Protein AF-A0A963LW84-F1 (afdb_monomer_lite)

Structure (mmCIF, N/CA/C/O backbone):
data_AF-A0A963LW84-F1
#
_entry.id   AF-A0A963LW84-F1
#
loop_
_atom_site.group_PDB
_atom_site.id
_atom_site.type_symbol
_atom_site.label_atom_id
_atom_site.label_alt_id
_atom_site.label_comp_id
_atom_site.label_asym_id
_atom_site.label_entity_id
_atom_site.label_seq_id
_atom_site.pdbx_PDB_ins_code
_atom_site.Cartn_x
_atom_site.Cartn_y
_atom_site.Cartn_z
_atom_site.occupancy
_atom_site.B_iso_or_equiv
_atom_site.auth_seq_id
_atom_site.auth_comp_id
_atom_site.auth_asym_id
_atom_site.auth_atom_id
_atom_site.pdbx_PDB_model_num
ATOM 1 N N . SER A 1 1 ? 5.479 -9.679 -12.996 1.00 32.81 1 SER A N 1
ATOM 2 C CA . SER A 1 1 ? 4.995 -8.710 -11.983 1.00 32.81 1 SER A CA 1
ATOM 3 C C . SER A 1 1 ? 4.088 -9.295 -10.887 1.00 32.81 1 SER A C 1
ATOM 5 O O . SER A 1 1 ? 3.567 -8.531 -10.083 1.00 32.81 1 SER A O 1
ATOM 7 N N . PHE A 1 2 ? 3.937 -10.624 -10.776 1.00 31.28 2 PHE A N 1
ATOM 8 C CA . PHE A 1 2 ? 2.946 -11.272 -9.896 1.00 31.28 2 PHE A CA 1
ATOM 9 C C . PHE A 1 2 ? 3.294 -11.275 -8.393 1.00 31.28 2 PHE A C 1
ATOM 11 O O . PHE A 1 2 ? 2.405 -11.148 -7.559 1.00 31.28 2 PHE A O 1
ATOM 18 N N . VAL A 1 3 ? 4.578 -11.292 -8.026 1.00 31.50 3 VAL A N 1
ATOM 19 C CA . VAL A 1 3 ? 5.021 -11.317 -6.610 1.00 31.50 3 VAL A CA 1
ATOM 20 C C . VAL A 1 3 ? 4.842 -9.955 -5.907 1.00 31.50 3 VAL A C 1
ATOM 22 O O . VAL A 1 3 ? 4.794 -9.859 -4.686 1.00 31.50 3 VAL A O 1
ATOM 25 N N . ALA A 1 4 ? 4.694 -8.874 -6.676 1.00 39.34 4 ALA A N 1
ATOM 26 C CA . ALA A 1 4 ? 4.747 -7.497 -6.190 1.00 39.34 4 ALA A CA 1
ATOM 27 C C . ALA A 1 4 ? 3.394 -6.894 -5.771 1.00 39.34 4 ALA A C 1
ATOM 29 O O . ALA A 1 4 ? 3.377 -5.996 -4.932 1.00 39.34 4 ALA A O 1
ATOM 30 N N . HIS A 1 5 ? 2.286 -7.347 -6.362 1.00 52.03 5 HIS A N 1
ATOM 31 C CA . HIS A 1 5 ? 0.933 -6.867 -6.037 1.00 52.03 5 HIS A CA 1
ATOM 32 C C . HIS A 1 5 ? 0.181 -7.825 -5.096 1.00 52.03 5 HIS A C 1
ATOM 34 O O . HIS A 1 5 ? -0.790 -7.432 -4.458 1.00 52.03 5 HIS A O 1
ATOM 40 N N . ALA A 1 6 ? 0.682 -9.055 -4.941 1.00 49.97 6 ALA A N 1
ATOM 41 C CA . ALA A 1 6 ? 0.125 -10.081 -4.060 1.00 49.97 6 ALA A CA 1
ATOM 42 C C . ALA A 1 6 ? 0.544 -9.941 -2.580 1.00 49.97 6 ALA A C 1
ATOM 44 O O . ALA A 1 6 ? 0.004 -10.634 -1.726 1.00 49.97 6 ALA A O 1
ATOM 45 N N . GLY A 1 7 ? 1.480 -9.040 -2.250 1.00 60.75 7 GLY A N 1
ATOM 46 C CA . GLY A 1 7 ? 1.903 -8.788 -0.863 1.00 60.75 7 GLY A CA 1
ATOM 47 C C . GLY A 1 7 ? 0.914 -7.955 -0.036 1.00 60.75 7 GLY A C 1
ATOM 48 O O . GLY A 1 7 ? 1.018 -7.933 1.188 1.00 60.75 7 GLY A O 1
ATOM 49 N N . GLY A 1 8 ? -0.052 -7.293 -0.685 1.00 74.88 8 GLY A N 1
ATOM 50 C CA . GLY A 1 8 ? -1.072 -6.448 -0.045 1.00 74.88 8 GLY A CA 1
ATOM 51 C C . GLY A 1 8 ? -1.942 -7.186 0.979 1.00 74.88 8 GLY A C 1
ATOM 52 O O . GLY A 1 8 ? -2.035 -6.733 2.122 1.00 74.88 8 GLY A O 1
ATOM 53 N N . PRO A 1 9 ? -2.555 -8.324 0.619 1.00 81.25 9 PRO A N 1
ATOM 54 C CA . PRO A 1 9 ? -3.394 -9.087 1.539 1.00 81.25 9 PRO A CA 1
ATOM 55 C C . PRO A 1 9 ? -2.631 -9.667 2.743 1.00 81.25 9 PRO A C 1
ATOM 57 O O . PRO A 1 9 ? -3.107 -9.455 3.858 1.00 81.25 9 PRO A O 1
ATOM 60 N N . PRO A 1 10 ? -1.446 -10.302 2.593 1.00 84.50 10 PRO A N 1
ATOM 61 C CA . PRO A 1 10 ? -0.676 -10.784 3.743 1.00 84.50 10 PRO A CA 1
ATOM 62 C C . PRO A 1 10 ? -0.296 -9.680 4.736 1.00 84.50 10 PRO A C 1
ATOM 64 O O . PRO A 1 10 ? -0.510 -9.835 5.938 1.00 84.50 10 PRO A O 1
ATOM 67 N N . ILE A 1 11 ? 0.209 -8.533 4.261 1.00 86.75 11 ILE A N 1
ATOM 68 C CA . ILE A 1 11 ? 0.565 -7.437 5.173 1.00 86.75 11 ILE A CA 1
ATOM 69 C C . ILE A 1 11 ? -0.681 -6.807 5.807 1.00 86.75 11 ILE A C 1
ATOM 71 O O . ILE A 1 11 ? -0.668 -6.461 6.986 1.00 86.75 11 ILE A O 1
ATOM 75 N N . SER A 1 12 ? -1.791 -6.707 5.070 1.00 84.50 12 SER A N 1
ATOM 76 C CA . SER A 1 12 ? -3.057 -6.205 5.618 1.00 84.50 12 SER A CA 1
ATOM 77 C C . SER A 1 12 ? -3.603 -7.130 6.703 1.00 84.50 12 SER A C 1
ATOM 79 O O . SER A 1 12 ? -4.042 -6.634 7.738 1.00 84.50 12 SER A O 1
ATOM 81 N N . ALA A 1 13 ? -3.485 -8.452 6.535 1.00 86.31 13 ALA A N 1
ATOM 82 C CA . ALA A 1 13 ? -3.846 -9.431 7.562 1.00 86.31 13 ALA A CA 1
ATOM 83 C C . ALA A 1 13 ? -3.076 -9.210 8.871 1.00 86.31 13 ALA A C 1
ATOM 85 O O . ALA A 1 13 ? -3.647 -9.342 9.950 1.00 86.31 13 ALA A O 1
ATOM 86 N N . TYR A 1 14 ? -1.800 -8.829 8.771 1.00 88.50 14 TYR A N 1
ATOM 87 C CA . TYR A 1 14 ? -0.950 -8.538 9.923 1.00 88.50 14 TYR A CA 1
ATOM 88 C C . TYR A 1 14 ? -1.252 -7.178 10.573 1.00 88.50 14 TYR A C 1
ATOM 90 O O . TYR A 1 14 ? -1.323 -7.069 11.796 1.00 88.50 14 TYR A O 1
ATOM 98 N N . VAL A 1 15 ? -1.441 -6.123 9.774 1.00 88.94 15 VAL A N 1
ATOM 99 C CA . VAL A 1 15 ? -1.566 -4.747 10.289 1.00 88.94 15 VAL A CA 1
ATOM 100 C C . VAL A 1 15 ? -2.984 -4.427 10.772 1.00 88.94 15 VAL A C 1
ATOM 102 O O . VAL A 1 15 ? -3.156 -3.603 11.669 1.00 88.94 15 VAL A O 1
ATOM 105 N N . ILE A 1 16 ? -4.021 -5.063 10.220 1.00 87.19 16 ILE A N 1
ATOM 106 C CA . ILE A 1 16 ? -5.412 -4.802 10.618 1.00 87.19 16 ILE A CA 1
ATOM 107 C C . ILE A 1 16 ? -5.665 -5.052 12.120 1.00 87.19 16 ILE A C 1
ATOM 109 O O . ILE A 1 16 ? -6.236 -4.162 12.762 1.00 87.19 16 ILE A O 1
ATOM 113 N N . PRO A 1 17 ? -5.218 -6.175 12.722 1.00 88.38 17 PRO A N 1
ATOM 114 C CA . PRO A 1 17 ? -5.333 -6.418 14.162 1.00 88.38 17 PRO A CA 1
ATOM 115 C C . PRO A 1 17 ? -4.690 -5.343 15.047 1.00 88.38 17 PRO A C 1
ATOM 117 O O . PRO A 1 17 ? -5.130 -5.163 16.180 1.00 88.38 17 PRO A O 1
ATOM 120 N N . LEU A 1 18 ? -3.708 -4.584 14.539 1.00 90.75 18 LEU A N 1
ATOM 121 C CA . LEU A 1 18 ? -3.039 -3.506 15.283 1.00 90.75 18 LEU A CA 1
ATOM 122 C C . LEU A 1 18 ? -3.930 -2.270 15.502 1.00 90.75 18 LEU A C 1
ATOM 124 O O . LEU A 1 18 ? -3.530 -1.359 16.224 1.00 90.75 18 LEU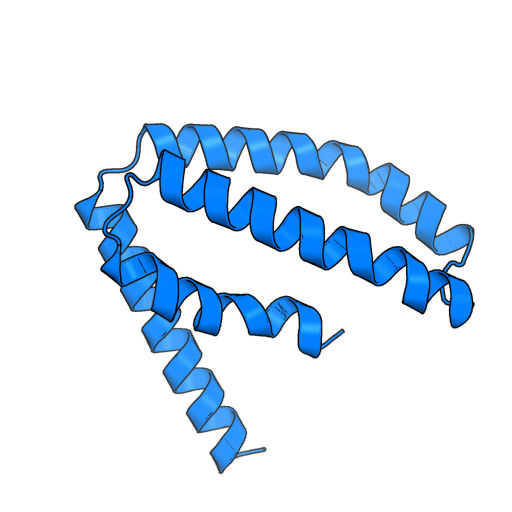 A O 1
ATOM 128 N N . ARG A 1 19 ? -5.123 -2.215 14.885 1.00 87.62 19 ARG A N 1
ATOM 129 C CA . ARG A 1 19 ? -6.140 -1.157 15.081 1.00 87.62 19 ARG A CA 1
ATOM 130 C C . ARG A 1 19 ? -5.590 0.278 14.973 1.00 87.62 19 ARG A C 1
ATOM 132 O O . ARG A 1 19 ? -6.016 1.184 15.690 1.00 87.62 19 ARG A O 1
ATOM 139 N N . LEU A 1 20 ? -4.632 0.487 14.069 1.00 90.81 20 LEU A N 1
ATOM 140 C CA . LEU A 1 20 ? -4.058 1.797 13.773 1.00 90.81 20 LEU A CA 1
ATOM 141 C C . LEU A 1 20 ? -5.129 2.781 13.275 1.00 90.81 20 LEU A C 1
ATOM 143 O O . LEU A 1 20 ? -6.085 2.414 12.597 1.00 90.81 20 LEU A O 1
ATOM 147 N N . SER A 1 21 ? -4.945 4.076 13.547 1.00 92.31 21 SER A N 1
ATOM 148 C CA . SER A 1 21 ? -5.807 5.087 12.922 1.00 92.31 21 SER A CA 1
ATOM 149 C C . SER A 1 21 ? -5.672 5.028 11.390 1.00 92.31 21 SER A C 1
ATOM 151 O O . SER A 1 21 ? -4.571 4.747 10.909 1.00 92.31 21 SER A O 1
ATOM 153 N N . PRO A 1 22 ? -6.723 5.342 10.604 1.00 89.25 22 PRO A N 1
ATOM 154 C CA . PRO A 1 22 ? -6.683 5.226 9.139 1.00 89.25 22 PRO A CA 1
ATOM 155 C C . PRO A 1 22 ? -5.480 5.926 8.493 1.00 89.25 22 PRO A C 1
ATOM 157 O O . PRO A 1 22 ? -4.853 5.396 7.576 1.00 89.25 22 PRO A O 1
ATOM 160 N N . VAL A 1 23 ? -5.088 7.087 9.028 1.00 90.94 23 VAL A N 1
ATOM 161 C CA . VAL A 1 23 ? -3.894 7.826 8.590 1.00 90.94 23 VAL A CA 1
ATOM 162 C C . VAL A 1 23 ? -2.602 7.057 8.880 1.00 90.94 23 VAL A C 1
ATOM 164 O O . VAL A 1 23 ? -1.758 6.952 7.995 1.00 90.94 23 VAL A O 1
ATOM 167 N N . ARG A 1 24 ? -2.445 6.497 10.090 1.00 91.06 24 ARG A N 1
ATOM 168 C CA . ARG A 1 24 ? -1.263 5.698 10.460 1.00 91.06 24 ARG A CA 1
ATOM 169 C C . ARG A 1 24 ? -1.190 4.419 9.636 1.00 91.06 24 ARG A C 1
ATOM 171 O O . ARG A 1 24 ? -0.140 4.141 9.079 1.00 91.06 24 ARG A O 1
ATOM 178 N N . PHE A 1 25 ? -2.308 3.710 9.480 1.00 90.25 25 PHE A N 1
ATOM 179 C CA . PHE A 1 25 ? -2.396 2.530 8.621 1.00 90.25 25 PHE A CA 1
ATOM 180 C C . PHE A 1 25 ? -1.942 2.847 7.191 1.00 90.25 25 PHE A C 1
ATOM 182 O O . PHE A 1 25 ? -1.065 2.177 6.649 1.00 90.25 25 PHE A O 1
ATOM 189 N N . THR A 1 26 ? -2.506 3.904 6.598 1.00 88.38 26 THR A N 1
ATOM 190 C CA . THR A 1 26 ? -2.199 4.312 5.220 1.00 88.38 26 THR A CA 1
ATOM 191 C C . THR A 1 26 ? -0.730 4.710 5.072 1.00 88.38 26 THR A C 1
ATOM 193 O O . THR A 1 26 ? -0.084 4.299 4.113 1.00 88.38 26 THR A O 1
ATOM 196 N N . ALA A 1 27 ? -0.175 5.454 6.034 1.00 89.38 27 ALA A N 1
ATOM 197 C CA . ALA A 1 27 ? 1.230 5.856 6.025 1.00 89.38 27 ALA A CA 1
ATOM 198 C C . ALA A 1 27 ? 2.183 4.657 6.163 1.00 89.38 27 ALA A C 1
ATOM 200 O O . ALA A 1 27 ? 3.143 4.550 5.402 1.00 89.38 27 ALA A O 1
ATOM 201 N N . THR A 1 28 ? 1.900 3.732 7.087 1.00 90.94 28 THR A N 1
ATOM 202 C CA . THR A 1 28 ? 2.691 2.508 7.276 1.00 90.94 28 THR A CA 1
ATOM 203 C C . THR A 1 28 ? 2.696 1.658 6.011 1.00 90.94 28 THR A C 1
ATOM 205 O O . THR A 1 28 ? 3.765 1.261 5.555 1.00 90.94 28 THR A O 1
ATOM 208 N N . MET A 1 29 ? 1.526 1.429 5.407 1.00 88.38 29 MET A N 1
ATOM 209 C CA . MET A 1 29 ? 1.421 0.679 4.154 1.00 88.38 29 MET A CA 1
ATOM 210 C C . MET A 1 29 ? 2.167 1.370 3.011 1.00 88.38 29 MET A C 1
ATOM 212 O O . MET A 1 29 ? 2.924 0.718 2.294 1.00 88.38 29 MET A O 1
ATOM 216 N N . ALA A 1 30 ? 1.997 2.687 2.857 1.00 87.44 30 ALA A N 1
ATOM 217 C CA . ALA A 1 30 ? 2.669 3.454 1.812 1.00 87.44 30 ALA A CA 1
ATOM 218 C C . ALA A 1 30 ? 4.195 3.357 1.931 1.00 87.44 30 ALA A C 1
ATOM 220 O O . ALA A 1 30 ? 4.870 3.079 0.942 1.00 87.44 30 ALA A O 1
ATOM 221 N N . PHE A 1 31 ? 4.738 3.524 3.140 1.00 88.88 31 PHE A N 1
ATOM 222 C CA . PHE A 1 31 ? 6.177 3.437 3.371 1.00 88.88 31 PHE A CA 1
ATOM 223 C C . PHE A 1 31 ? 6.714 2.011 3.186 1.00 88.88 31 PHE A C 1
ATOM 225 O O . PHE A 1 31 ? 7.734 1.813 2.530 1.00 88.88 31 PHE A O 1
ATOM 232 N N . PHE A 1 32 ? 5.998 1.003 3.691 1.00 89.44 32 PHE A N 1
ATOM 233 C CA . PHE A 1 32 ? 6.363 -0.404 3.516 1.00 89.44 32 PHE A CA 1
ATOM 234 C C . PHE A 1 32 ? 6.470 -0.779 2.034 1.00 89.44 32 PHE A C 1
ATOM 236 O O . PHE A 1 32 ? 7.494 -1.297 1.582 1.00 89.44 32 PHE A O 1
ATOM 243 N N . PHE A 1 33 ? 5.444 -0.450 1.246 1.00 85.56 33 PHE A N 1
ATOM 244 C CA . PHE A 1 33 ? 5.468 -0.719 -0.186 1.00 85.56 33 PHE A CA 1
ATOM 245 C C . PHE A 1 33 ? 6.450 0.171 -0.938 1.00 85.56 33 PHE A C 1
ATOM 247 O O . PHE A 1 33 ? 6.996 -0.283 -1.939 1.00 85.56 33 PHE A O 1
ATOM 254 N N . PHE A 1 34 ? 6.724 1.393 -0.483 1.00 86.00 34 PHE A N 1
ATOM 255 C CA . PHE A 1 34 ? 7.785 2.216 -1.059 1.00 86.00 34 PHE A CA 1
ATOM 256 C C . PHE A 1 34 ? 9.140 1.504 -0.971 1.00 86.00 34 PHE A C 1
ATOM 258 O O . PHE A 1 34 ? 9.786 1.316 -1.998 1.00 86.00 34 PHE A O 1
ATOM 265 N N . VAL A 1 35 ? 9.521 1.012 0.213 1.00 89.50 35 VAL A N 1
ATOM 266 C CA . VAL A 1 35 ? 10.789 0.288 0.410 1.00 89.50 35 VAL A CA 1
ATOM 267 C C . VAL A 1 35 ? 10.839 -0.990 -0.434 1.00 89.50 35 VAL A C 1
ATOM 269 O O . VAL A 1 35 ? 11.835 -1.242 -1.110 1.00 89.50 35 VAL A O 1
ATOM 272 N N . ILE A 1 36 ? 9.750 -1.766 -0.469 1.00 86.06 36 ILE A N 1
ATOM 273 C CA .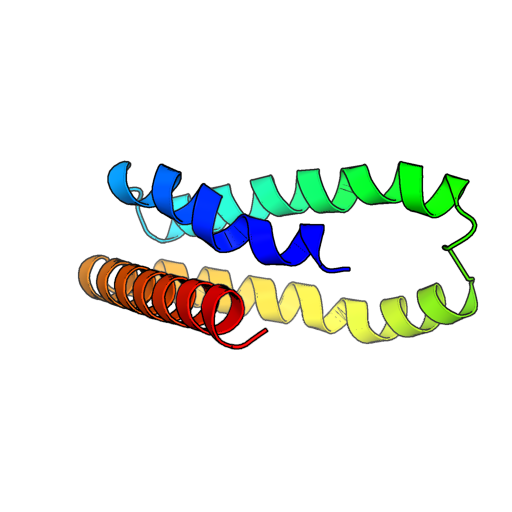 ILE A 1 36 ? 9.661 -2.983 -1.296 1.00 86.06 36 ILE A CA 1
ATOM 274 C C . ILE A 1 36 ? 9.759 -2.675 -2.789 1.00 86.06 36 ILE A C 1
ATOM 276 O O . ILE A 1 36 ? 10.319 -3.457 -3.550 1.00 86.06 36 ILE A O 1
ATOM 280 N N . ASN A 1 37 ? 9.159 -1.583 -3.257 1.00 83.94 37 ASN A N 1
ATOM 281 C CA . ASN A 1 37 ? 9.248 -1.220 -4.667 1.00 83.94 37 ASN A CA 1
ATOM 282 C C . ASN A 1 37 ? 10.626 -0.661 -5.015 1.00 83.94 37 ASN A C 1
ATOM 284 O O . ASN A 1 37 ? 11.130 -0.959 -6.094 1.00 83.94 37 ASN A O 1
ATOM 288 N N . LEU A 1 38 ? 11.256 0.076 -4.100 1.00 84.12 38 LEU A N 1
ATOM 289 C CA . LEU A 1 38 ? 12.605 0.592 -4.289 1.00 84.12 38 LEU A CA 1
ATOM 290 C C . LEU A 1 38 ? 13.633 -0.542 -4.361 1.00 84.12 38 LEU A C 1
ATOM 292 O O . LEU A 1 38 ? 14.484 -0.535 -5.245 1.00 84.12 38 LEU A O 1
ATOM 296 N N . SER A 1 39 ? 13.517 -1.567 -3.511 1.00 86.12 39 SER A N 1
ATOM 297 C CA . SER A 1 39 ? 14.445 -2.705 -3.532 1.00 86.12 39 SER A CA 1
ATOM 298 C C . SER A 1 39 ? 14.414 -3.494 -4.847 1.00 86.12 39 SER A C 1
ATOM 300 O O . SER A 1 39 ? 15.411 -4.121 -5.198 1.00 86.12 39 SER A O 1
ATOM 302 N N . LYS A 1 40 ? 13.320 -3.422 -5.624 1.00 76.94 40 LYS A N 1
ATOM 303 C CA . LYS A 1 40 ? 13.205 -4.067 -6.947 1.00 76.94 40 LYS A CA 1
ATOM 304 C C . LYS A 1 40 ? 14.052 -3.407 -8.028 1.00 76.94 40 LYS A C 1
ATOM 306 O O . LYS A 1 40 ? 14.345 -4.061 -9.025 1.00 76.94 40 LYS A O 1
ATOM 311 N N . TRP A 1 41 ? 14.455 -2.149 -7.850 1.00 78.38 41 TRP A N 1
ATOM 312 C CA . TRP A 1 41 ? 15.259 -1.446 -8.849 1.00 78.38 41 TRP A CA 1
ATOM 313 C C . TRP A 1 41 ? 16.594 -2.146 -9.101 1.00 78.38 41 TRP A C 1
ATOM 315 O O . TRP A 1 41 ? 17.011 -2.246 -10.249 1.00 78.38 41 TRP A O 1
ATOM 325 N N . ILE A 1 42 ? 17.221 -2.688 -8.053 1.00 81.06 42 ILE A N 1
ATOM 326 C CA . ILE A 1 42 ? 18.521 -3.362 -8.158 1.00 81.06 42 ILE A CA 1
ATOM 327 C C . ILE A 1 42 ? 18.411 -4.654 -9.001 1.00 81.06 42 ILE A C 1
ATOM 329 O O . ILE A 1 42 ? 19.116 -4.756 -10.006 1.00 81.06 42 ILE A O 1
ATOM 333 N N . PRO A 1 43 ? 17.502 -5.609 -8.700 1.00 80.69 43 PRO A N 1
ATOM 334 C CA . PRO A 1 43 ? 17.263 -6.762 -9.568 1.00 80.69 43 PRO A CA 1
ATOM 335 C C . PRO A 1 43 ? 16.848 -6.395 -10.996 1.00 80.69 43 PRO A C 1
ATOM 337 O O . PRO A 1 43 ? 17.298 -7.032 -11.943 1.00 80.69 43 PRO A O 1
ATOM 340 N N . TYR A 1 44 ? 15.992 -5.383 -11.178 1.00 76.69 44 TYR A N 1
ATOM 341 C CA . TYR A 1 44 ? 15.531 -4.978 -12.512 1.00 76.69 44 TYR A CA 1
ATOM 342 C C . TYR A 1 44 ? 16.643 -4.355 -13.353 1.00 76.69 44 TYR A C 1
ATOM 344 O O . TYR A 1 44 ? 16.696 -4.608 -14.556 1.00 76.69 44 TYR A O 1
ATOM 352 N N . ALA A 1 45 ? 17.549 -3.601 -12.725 1.00 77.06 45 ALA A N 1
ATOM 353 C CA . ALA A 1 45 ? 18.752 -3.099 -13.373 1.00 77.06 45 ALA A CA 1
ATOM 354 C C . ALA A 1 45 ? 19.669 -4.248 -13.809 1.00 77.06 45 ALA A C 1
ATOM 356 O O . ALA A 1 45 ? 20.119 -4.265 -14.951 1.00 77.06 45 ALA A O 1
ATOM 357 N N . TRP A 1 46 ? 19.893 -5.242 -12.940 1.00 79.12 46 TRP A N 1
ATOM 358 C CA . TRP A 1 46 ? 20.741 -6.395 -13.261 1.00 79.12 46 TRP A CA 1
ATOM 359 C C . TRP A 1 46 ? 20.153 -7.248 -14.396 1.00 79.12 46 TRP A C 1
ATOM 361 O O . TRP A 1 46 ? 20.868 -7.669 -15.298 1.00 79.12 46 TRP A O 1
ATOM 371 N N . LEU A 1 47 ? 18.834 -7.444 -14.417 1.00 80.50 47 LEU A N 1
ATOM 372 C CA . LEU A 1 47 ? 18.152 -8.180 -15.487 1.00 80.50 47 LEU A CA 1
ATOM 373 C C . LEU A 1 47 ? 18.038 -7.394 -16.808 1.00 80.50 47 LEU A C 1
ATOM 375 O O . LEU A 1 47 ? 17.431 -7.895 -17.751 1.00 80.50 47 LEU A O 1
ATOM 379 N N . GLY A 1 48 ? 18.570 -6.168 -16.887 1.00 71.88 48 GLY A N 1
ATOM 380 C CA . GLY A 1 48 ? 18.496 -5.332 -18.089 1.00 71.88 48 GLY A CA 1
ATOM 381 C C . GLY A 1 48 ? 17.073 -4.890 -18.452 1.00 71.88 48 GLY A C 1
ATOM 382 O O . GLY A 1 48 ? 16.826 -4.473 -19.577 1.00 71.88 48 GLY A O 1
ATOM 383 N N . LEU A 1 49 ? 16.125 -4.970 -17.510 1.00 70.19 49 LEU A N 1
ATOM 384 C CA . LEU A 1 49 ? 14.708 -4.644 -17.727 1.00 70.19 49 LEU A CA 1
ATOM 385 C C . LEU A 1 49 ? 14.432 -3.128 -17.715 1.00 70.19 49 LEU A C 1
ATOM 387 O O . LEU A 1 49 ? 13.298 -2.699 -17.939 1.00 70.19 49 LEU A O 1
ATOM 391 N N . LEU A 1 50 ? 15.453 -2.314 -17.433 1.00 67.75 50 LEU A N 1
ATOM 392 C CA . LEU A 1 50 ? 15.388 -0.854 -17.452 1.00 67.75 50 LEU A CA 1
ATOM 393 C C . LEU A 1 50 ? 15.627 -0.323 -18.873 1.00 67.75 50 LEU A C 1
ATOM 395 O O . LEU A 1 50 ? 16.699 0.176 -19.199 1.00 67.75 50 LEU A O 1
ATOM 399 N N . ASP A 1 51 ? 14.604 -0.429 -19.717 1.00 69.31 51 ASP A N 1
ATOM 400 C CA . ASP A 1 51 ? 14.587 0.187 -21.046 1.00 69.31 51 ASP A CA 1
ATOM 401 C C . ASP A 1 51 ? 14.307 1.702 -20.930 1.00 69.31 51 ASP A C 1
ATOM 403 O O . ASP A 1 51 ? 13.316 2.119 -20.314 1.00 69.31 51 ASP A O 1
ATOM 407 N N . LEU A 1 52 ? 15.158 2.538 -21.541 1.00 66.19 52 LEU A N 1
ATOM 408 C CA . LEU A 1 52 ? 15.012 4.002 -21.569 1.00 66.19 52 LEU A CA 1
ATOM 409 C C . LEU A 1 52 ? 13.636 4.440 -22.098 1.00 66.19 52 LEU A C 1
ATOM 411 O O . LEU A 1 52 ? 13.098 5.457 -21.651 1.00 66.19 52 LEU A O 1
ATOM 415 N N . ARG A 1 53 ? 13.036 3.668 -23.013 1.00 65.19 53 ARG A N 1
ATOM 416 C CA . ARG A 1 53 ? 11.717 3.980 -23.580 1.00 65.19 53 ARG A CA 1
ATOM 417 C C . ARG A 1 53 ? 10.593 3.829 -22.550 1.00 65.19 53 ARG A C 1
ATOM 419 O O . ARG A 1 53 ? 9.719 4.691 -22.469 1.00 65.19 53 ARG A O 1
ATOM 426 N N . ASN A 1 54 ? 10.656 2.796 -21.709 1.00 67.56 54 ASN A N 1
ATOM 427 C CA . ASN A 1 54 ? 9.707 2.597 -20.607 1.00 67.56 54 ASN A CA 1
ATOM 428 C C . ASN A 1 54 ? 9.889 3.644 -19.501 1.00 67.56 54 ASN A C 1
ATOM 430 O O . ASN A 1 54 ? 8.911 4.059 -18.869 1.00 67.56 54 ASN A O 1
ATOM 434 N N . LEU A 1 55 ? 11.126 4.103 -19.286 1.00 71.25 55 LEU A N 1
ATOM 435 C CA . LEU A 1 55 ? 11.421 5.180 -18.343 1.00 71.25 55 LEU A CA 1
ATOM 436 C C . LEU A 1 55 ? 10.750 6.493 -18.773 1.00 71.25 55 LEU A C 1
ATOM 438 O O . LEU A 1 55 ? 10.132 7.163 -17.947 1.00 71.25 55 LEU A O 1
ATOM 442 N N . ALA A 1 56 ? 10.807 6.823 -20.067 1.00 73.00 56 ALA A N 1
ATOM 443 C CA . ALA A 1 56 ? 10.174 8.019 -20.620 1.00 73.00 56 ALA A CA 1
ATOM 444 C C . ALA A 1 56 ? 8.643 7.988 -20.471 1.00 73.00 56 ALA A C 1
ATOM 446 O O . ALA A 1 56 ? 8.047 8.965 -20.018 1.00 73.00 56 ALA A O 1
ATOM 447 N N . THR A 1 57 ? 7.996 6.855 -20.769 1.00 74.88 57 THR A N 1
ATOM 448 C CA . THR A 1 57 ? 6.547 6.697 -20.546 1.00 74.88 57 THR A CA 1
ATOM 449 C C . THR A 1 57 ? 6.184 6.806 -19.063 1.00 74.88 57 THR A C 1
ATOM 451 O O . THR A 1 57 ? 5.209 7.470 -18.710 1.00 74.88 57 THR A O 1
ATOM 454 N N . SER A 1 58 ? 6.993 6.215 -18.178 1.00 72.75 58 SER A N 1
ATOM 455 C CA . SER A 1 58 ? 6.790 6.311 -16.727 1.00 72.75 58 SER A CA 1
ATOM 456 C C . SER A 1 58 ? 6.922 7.748 -16.220 1.00 72.75 58 SER A C 1
ATOM 458 O O . SER A 1 58 ? 6.179 8.144 -15.327 1.00 72.75 58 SER A O 1
ATOM 460 N N . LEU A 1 59 ? 7.812 8.549 -16.814 1.00 77.94 59 LEU A N 1
ATOM 461 C CA . LEU A 1 59 ? 8.014 9.955 -16.463 1.00 77.94 59 LEU A CA 1
ATOM 462 C C . LEU A 1 59 ? 6.780 10.819 -16.774 1.00 77.94 59 LEU A C 1
ATOM 464 O O . LEU A 1 59 ? 6.424 11.685 -15.980 1.00 77.94 59 LEU A O 1
ATOM 468 N N . VAL A 1 60 ? 6.086 10.543 -17.883 1.00 82.25 60 VAL A N 1
ATOM 469 C CA . VAL A 1 60 ? 4.834 11.232 -18.255 1.00 82.25 60 VAL A CA 1
ATOM 470 C C . VAL A 1 60 ? 3.692 10.898 -17.291 1.00 82.25 60 VAL A C 1
ATOM 472 O O . VAL A 1 60 ? 2.856 11.750 -16.999 1.00 82.25 60 VAL A O 1
ATOM 475 N N . LEU A 1 61 ? 3.662 9.671 -16.765 1.00 80.94 61 LEU A N 1
ATOM 476 C CA . LEU A 1 61 ? 2.654 9.229 -15.794 1.00 80.94 61 LEU A CA 1
ATOM 477 C C . LEU A 1 61 ? 3.002 9.617 -14.348 1.00 80.94 61 LEU A C 1
ATOM 479 O O . LEU A 1 61 ? 2.120 9.674 -13.492 1.00 80.94 61 LEU A O 1
ATOM 483 N N . LEU A 1 62 ? 4.271 9.922 -14.077 1.00 83.44 62 LEU A N 1
ATOM 484 C CA . LEU A 1 62 ? 4.796 10.335 -12.777 1.00 83.44 62 LEU A CA 1
ATOM 485 C C . LEU A 1 62 ? 3.979 11.448 -12.092 1.00 83.44 62 LEU A C 1
ATOM 487 O O . LEU A 1 62 ? 3.684 11.277 -10.911 1.00 83.44 62 LEU A O 1
ATOM 491 N N . PRO A 1 63 ? 3.529 12.532 -12.765 1.00 82.06 63 PRO A N 1
ATOM 492 C CA . PRO A 1 63 ? 2.703 13.568 -12.132 1.00 82.06 63 PRO A CA 1
ATOM 493 C C . PRO A 1 63 ? 1.342 13.081 -11.609 1.00 82.06 63 PRO A C 1
ATOM 495 O O . PRO A 1 63 ? 0.766 13.725 -10.734 1.00 82.06 63 PRO A O 1
ATOM 498 N N . ILE A 1 64 ? 0.831 11.935 -12.065 1.00 85.38 64 ILE A N 1
ATOM 499 C CA . ILE A 1 64 ? -0.427 11.364 -11.556 1.00 85.38 64 ILE A CA 1
ATOM 500 C C . ILE A 1 64 ? -0.224 10.765 -10.154 1.00 85.38 64 ILE A C 1
ATOM 502 O O . ILE A 1 64 ? -1.129 10.803 -9.316 1.00 85.38 64 ILE A O 1
ATOM 506 N N . ALA A 1 65 ? 0.978 10.267 -9.854 1.00 82.50 65 ALA A N 1
ATOM 507 C CA . ALA A 1 65 ? 1.302 9.663 -8.565 1.00 82.50 65 ALA A CA 1
ATOM 508 C C . ALA A 1 65 ? 1.116 10.615 -7.361 1.00 82.50 65 ALA A C 1
ATOM 510 O O . ALA A 1 65 ? 0.395 10.236 -6.432 1.00 82.50 65 ALA A O 1
ATOM 511 N N . PRO A 1 66 ? 1.675 11.847 -7.331 1.00 84.75 66 PRO A N 1
ATOM 512 C CA . PRO A 1 66 ? 1.469 12.761 -6.208 1.00 84.75 66 PRO A CA 1
ATOM 513 C C . PRO A 1 66 ? 0.001 13.178 -6.045 1.00 84.75 66 PRO A C 1
ATOM 515 O O . PRO A 1 66 ? -0.455 13.336 -4.913 1.00 84.75 66 PRO A O 1
ATOM 518 N N . ILE A 1 67 ? -0.765 13.285 -7.139 1.00 89.44 67 ILE A N 1
ATOM 519 C CA . ILE A 1 67 ? -2.208 13.573 -7.086 1.00 89.44 67 ILE A CA 1
ATOM 520 C C . ILE A 1 67 ? -2.945 12.428 -6.382 1.00 89.44 67 ILE A C 1
ATOM 522 O O . ILE A 1 67 ? -3.713 12.665 -5.448 1.00 89.44 67 ILE A O 1
ATOM 526 N N . GLY A 1 68 ? -2.666 11.181 -6.772 1.00 85.62 68 GLY A N 1
ATOM 527 C CA . GLY A 1 68 ? -3.241 9.998 -6.130 1.00 85.62 68 GLY A CA 1
ATOM 528 C C . GLY A 1 68 ? -2.904 9.913 -4.638 1.00 85.62 68 GLY A C 1
ATOM 529 O O . GLY A 1 68 ? -3.791 9.677 -3.816 1.00 85.62 68 GLY A O 1
ATOM 530 N N . VAL A 1 69 ? -1.646 10.182 -4.266 1.00 85.56 69 VAL A N 1
ATOM 531 C CA . VAL A 1 69 ? -1.210 10.217 -2.858 1.00 85.56 69 VAL A CA 1
ATOM 532 C C . VAL A 1 69 ? -1.960 11.295 -2.080 1.00 85.56 69 VAL A C 1
ATOM 534 O O . VAL A 1 69 ? -2.452 11.033 -0.981 1.00 85.56 69 VAL A O 1
ATOM 537 N N . TRP A 1 70 ? -2.092 12.496 -2.643 1.00 87.69 70 TRP A N 1
ATOM 538 C CA . TRP A 1 70 ? -2.798 13.595 -1.990 1.00 87.69 70 TRP A CA 1
ATOM 539 C C . TRP A 1 70 ? -4.273 13.260 -1.735 1.00 87.69 70 TRP A C 1
ATOM 541 O O . TRP A 1 70 ? -4.755 13.441 -0.612 1.00 87.69 70 TRP A O 1
ATOM 551 N N . ILE A 1 71 ? -4.966 12.698 -2.731 1.00 90.44 71 ILE A N 1
ATOM 552 C CA . ILE A 1 71 ? -6.357 12.237 -2.599 1.00 90.44 71 ILE A CA 1
ATOM 553 C C . ILE A 1 71 ? -6.462 11.154 -1.516 1.00 90.44 71 ILE A C 1
ATOM 555 O O . ILE A 1 71 ? -7.308 11.254 -0.624 1.00 90.44 71 ILE A O 1
ATOM 559 N N . GLY A 1 72 ? -5.574 10.156 -1.541 1.00 85.81 72 GLY A N 1
ATOM 560 C CA . GLY A 1 72 ? -5.558 9.065 -0.564 1.00 85.81 72 GLY A CA 1
ATOM 561 C C . GLY A 1 72 ? -5.367 9.558 0.872 1.00 85.81 72 GLY A C 1
ATOM 562 O O . GLY A 1 72 ? -6.125 9.184 1.768 1.00 85.81 72 GLY A O 1
ATOM 563 N N . VAL A 1 73 ? -4.417 10.471 1.097 1.00 87.44 73 VAL A N 1
ATOM 564 C CA . VAL A 1 73 ? -4.176 11.079 2.417 1.00 87.44 73 VAL A CA 1
ATOM 565 C C . VAL A 1 73 ? -5.371 11.920 2.869 1.00 87.44 73 VAL A C 1
ATOM 567 O O . VAL A 1 73 ? -5.758 11.866 4.039 1.00 87.44 73 VAL A O 1
ATOM 570 N N . ARG A 1 74 ? -5.981 12.694 1.964 1.00 91.00 74 ARG A N 1
ATOM 571 C CA . ARG A 1 74 ? -7.166 13.510 2.262 1.00 91.00 74 ARG A CA 1
ATOM 572 C C . ARG A 1 74 ? -8.341 12.639 2.706 1.00 91.00 74 ARG A C 1
ATOM 574 O O . ARG A 1 74 ? -8.999 12.979 3.690 1.00 91.00 74 ARG A O 1
ATOM 581 N N . LEU A 1 75 ? -8.568 11.525 2.011 1.00 89.94 75 LEU A N 1
ATOM 582 C CA . LEU A 1 75 ? -9.618 10.562 2.324 1.00 89.94 75 LEU A CA 1
ATOM 583 C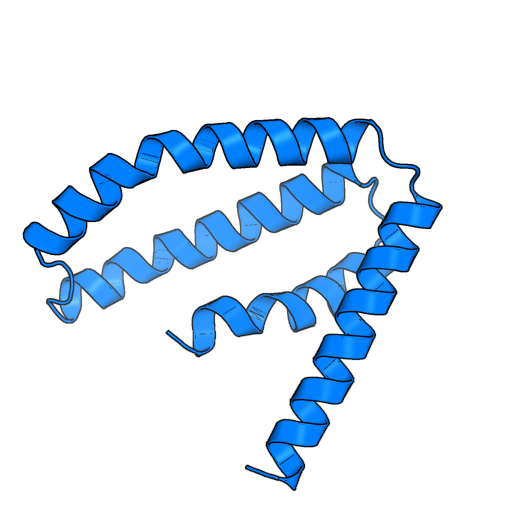 C . LEU A 1 75 ? -9.350 9.861 3.660 1.00 89.94 75 LEU A C 1
ATOM 585 O O . LEU A 1 75 ? -10.225 9.848 4.523 1.00 89.94 75 LEU A O 1
ATOM 589 N N . ALA A 1 76 ? -8.126 9.374 3.884 1.00 89.00 76 ALA A N 1
ATOM 590 C CA . ALA A 1 76 ? -7.737 8.713 5.132 1.00 89.00 76 ALA A CA 1
ATOM 591 C C . ALA A 1 76 ? -7.892 9.619 6.368 1.00 89.00 76 ALA A C 1
ATOM 593 O O . ALA A 1 76 ? -8.152 9.129 7.463 1.00 89.00 76 ALA A O 1
ATOM 594 N N . ARG A 1 77 ? -7.763 10.944 6.212 1.00 89.88 77 ARG A N 1
ATOM 595 C CA . ARG A 1 77 ? -8.007 11.915 7.294 1.00 89.88 77 ARG A CA 1
ATOM 596 C C . ARG A 1 77 ? -9.489 12.167 7.583 1.00 89.88 77 ARG A C 1
ATOM 598 O O . ARG A 1 77 ? -9.791 12.682 8.653 1.00 89.88 77 ARG A O 1
ATOM 605 N N . ARG A 1 78 ? -10.392 11.891 6.635 1.00 92.19 78 ARG A N 1
ATOM 606 C CA . ARG A 1 78 ? -11.830 12.200 6.749 1.00 92.19 78 ARG A CA 1
ATOM 607 C C . ARG A 1 78 ? -12.724 10.981 6.946 1.00 92.19 78 ARG A C 1
ATOM 609 O O . ARG A 1 78 ? -13.862 11.148 7.368 1.00 92.19 78 ARG A O 1
ATOM 616 N N . ILE A 1 79 ? -12.246 9.789 6.608 1.00 92.75 79 ILE A N 1
ATOM 617 C CA . ILE A 1 79 ? -13.034 8.565 6.713 1.00 92.75 79 ILE A CA 1
ATOM 618 C C . ILE A 1 79 ? -13.255 8.170 8.177 1.00 92.75 79 ILE A C 1
ATOM 620 O O . ILE A 1 79 ? -12.342 8.241 9.001 1.00 92.75 79 ILE A O 1
ATOM 624 N N . ASP A 1 80 ? -14.469 7.717 8.488 1.00 93.75 80 ASP A N 1
ATOM 625 C CA . ASP A 1 80 ? -14.768 7.118 9.784 1.00 93.75 80 ASP A CA 1
ATOM 626 C C . ASP A 1 80 ? -13.941 5.826 9.974 1.00 93.75 80 ASP A C 1
ATOM 628 O O . ASP A 1 80 ? -13.921 4.974 9.076 1.00 93.75 80 ASP A O 1
ATOM 632 N N . PRO A 1 81 ? -13.274 5.629 11.126 1.00 90.81 81 PRO A N 1
ATOM 633 C CA . PRO A 1 81 ? -12.470 4.437 11.368 1.00 90.81 81 PRO A CA 1
ATOM 634 C C . PRO A 1 81 ? -13.244 3.119 11.228 1.00 90.81 81 PRO A C 1
ATOM 636 O O . PRO A 1 81 ? -12.681 2.139 10.745 1.00 90.81 81 PRO A O 1
ATOM 639 N N . ARG A 1 82 ? -14.531 3.061 11.603 1.00 92.12 82 ARG A N 1
ATOM 640 C CA . ARG A 1 82 ? -15.326 1.827 11.474 1.00 92.12 82 ARG A CA 1
ATOM 641 C C . ARG A 1 82 ? -15.600 1.516 10.008 1.00 92.12 82 ARG A C 1
ATOM 643 O O . ARG A 1 82 ? -15.465 0.361 9.608 1.00 92.12 82 ARG A O 1
ATOM 650 N N . LEU A 1 83 ? -15.950 2.524 9.206 1.00 92.75 83 LEU A N 1
ATOM 651 C CA . LEU A 1 83 ? -16.102 2.368 7.754 1.00 92.75 83 LEU A CA 1
ATOM 652 C C . LEU A 1 83 ? -14.789 1.946 7.092 1.00 92.75 83 LEU A C 1
ATOM 654 O O . LEU A 1 83 ? -14.791 1.015 6.291 1.00 92.75 83 LEU A O 1
ATOM 658 N N . PHE A 1 84 ? -13.670 2.565 7.473 1.00 91.19 84 PHE A N 1
ATOM 659 C CA . PHE A 1 84 ? -12.345 2.205 6.969 1.00 91.19 84 PHE A CA 1
ATOM 660 C C . PHE A 1 84 ? -12.037 0.718 7.186 1.00 91.19 84 PHE A C 1
ATOM 662 O O . PHE A 1 84 ? -11.722 0.000 6.237 1.00 91.19 84 PHE A O 1
ATOM 669 N N . TYR A 1 85 ? -12.207 0.230 8.417 1.00 91.38 85 TYR A N 1
ATOM 670 C CA . TYR A 1 85 ? -11.961 -1.175 8.731 1.00 91.38 85 TYR A CA 1
ATOM 671 C C . TYR A 1 85 ? -12.954 -2.121 8.054 1.00 91.38 85 TYR A C 1
ATOM 673 O O . TYR A 1 85 ? -12.537 -3.164 7.560 1.00 91.38 85 TYR A O 1
ATOM 681 N N . ARG A 1 86 ? -14.244 -1.766 7.958 1.00 93.19 86 ARG A N 1
ATOM 682 C CA . ARG A 1 86 ? -15.235 -2.572 7.219 1.00 93.19 86 ARG A CA 1
ATOM 683 C C . ARG A 1 86 ? -14.842 -2.756 5.755 1.00 93.19 86 ARG A C 1
ATOM 685 O O . ARG A 1 86 ? -14.911 -3.873 5.254 1.00 93.19 86 ARG A O 1
ATOM 692 N N . LEU A 1 87 ? -14.404 -1.685 5.094 1.00 91.19 87 LEU A N 1
ATOM 693 C CA . LEU A 1 87 ? -13.952 -1.745 3.704 1.00 91.19 87 LEU A CA 1
ATOM 694 C C . LEU A 1 87 ? -12.683 -2.593 3.556 1.00 91.19 87 LEU A C 1
ATOM 696 O O . LEU A 1 87 ? -12.604 -3.399 2.632 1.00 91.19 87 LEU A O 1
ATOM 700 N N . LEU A 1 88 ? -11.723 -2.472 4.481 1.00 89.50 88 LEU A N 1
ATOM 701 C CA . LEU A 1 88 ? -10.526 -3.319 4.479 1.00 89.50 88 LEU A CA 1
ATOM 702 C C . LEU A 1 88 ? -10.867 -4.802 4.654 1.00 89.50 88 LEU A C 1
ATOM 704 O O . LEU A 1 88 ? -10.369 -5.630 3.894 1.00 89.50 88 LEU A O 1
ATOM 708 N N . TYR A 1 89 ? -11.732 -5.142 5.613 1.00 91.12 89 TYR A N 1
ATOM 709 C CA . TYR A 1 89 ? -12.173 -6.521 5.819 1.00 91.12 89 TYR A CA 1
ATOM 710 C C . TYR A 1 89 ? -12.912 -7.072 4.600 1.00 91.12 89 TYR A C 1
ATOM 712 O O . TYR A 1 89 ? -12.653 -8.205 4.203 1.00 91.12 89 TYR A O 1
ATOM 720 N N . LEU A 1 90 ? -13.777 -6.269 3.971 1.00 92.88 90 LEU A N 1
ATOM 721 C CA . LEU A 1 90 ? -14.461 -6.658 2.740 1.00 92.88 90 LEU A CA 1
ATOM 722 C C . LEU A 1 90 ? -13.457 -6.933 1.613 1.00 92.88 90 LEU A C 1
ATOM 724 O O . LEU A 1 90 ? -13.523 -7.981 0.979 1.00 92.88 90 LEU A O 1
ATOM 728 N N . GLY A 1 91 ? -12.492 -6.036 1.399 1.00 89.25 91 GLY A N 1
ATOM 729 C CA . GLY A 1 91 ? -11.446 -6.225 0.392 1.00 89.25 91 GLY A CA 1
ATOM 730 C C . GLY A 1 91 ? -10.595 -7.471 0.653 1.00 89.25 91 GLY A C 1
ATOM 731 O O . GLY A 1 91 ? -10.319 -8.240 -0.268 1.00 89.25 91 GLY A O 1
ATOM 732 N N . MET A 1 92 ? -10.226 -7.718 1.912 1.00 89.75 92 MET A N 1
ATOM 733 C CA . MET A 1 92 ? -9.500 -8.926 2.310 1.00 89.75 92 MET A CA 1
ATOM 734 C C . MET A 1 92 ? -10.305 -10.200 2.077 1.00 89.75 92 MET A C 1
ATOM 736 O O . MET A 1 92 ? -9.759 -11.170 1.559 1.00 89.75 92 MET A O 1
ATOM 740 N N . PHE A 1 93 ? -11.591 -10.191 2.423 1.00 91.25 93 PHE A N 1
ATOM 741 C CA . PHE A 1 93 ? -12.481 -11.319 2.192 1.00 91.25 93 PHE A CA 1
ATOM 742 C C . PHE A 1 93 ? -12.594 -11.634 0.699 1.00 91.25 93 PHE A C 1
ATOM 744 O O . PHE A 1 93 ? -12.345 -12.766 0.294 1.00 91.25 93 PHE A O 1
ATOM 751 N N . LEU A 1 94 ? -12.871 -10.621 -0.131 1.00 91.38 94 LEU A N 1
ATOM 752 C CA . LEU A 1 94 ? -12.948 -10.778 -1.586 1.00 91.38 94 LEU A CA 1
ATOM 753 C C . LEU A 1 94 ? -11.631 -11.293 -2.172 1.00 91.38 94 LEU A C 1
ATOM 755 O O . LEU A 1 94 ? -11.640 -12.160 -3.042 1.00 91.38 94 LEU A O 1
ATOM 759 N N . THR A 1 95 ? -10.496 -10.806 -1.667 1.00 87.69 95 THR A N 1
ATOM 760 C CA . THR A 1 95 ? -9.188 -11.284 -2.121 1.00 87.69 95 THR A CA 1
ATOM 761 C C . THR A 1 95 ? -8.951 -12.738 -1.718 1.00 87.69 95 THR A C 1
ATOM 763 O O . THR A 1 95 ? -8.469 -13.517 -2.532 1.00 87.69 95 THR A O 1
ATOM 766 N N . GLY A 1 96 ? -9.329 -13.130 -0.498 1.00 87.31 96 GLY A N 1
ATOM 767 C CA . GLY A 1 96 ? -9.261 -14.519 -0.042 1.00 87.31 96 GLY A CA 1
ATOM 768 C C . GLY A 1 96 ? -10.124 -15.453 -0.891 1.00 87.31 96 GLY A C 1
ATOM 769 O O . GLY A 1 96 ? -9.635 -16.478 -1.353 1.00 87.31 96 GLY A O 1
ATOM 770 N N . VAL A 1 97 ? -11.372 -15.063 -1.176 1.00 91.25 97 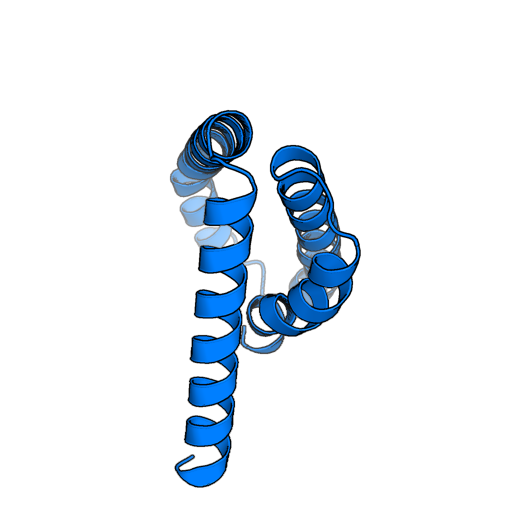VAL A N 1
ATOM 771 C CA . VAL A 1 97 ? -12.273 -15.815 -2.068 1.00 91.25 97 VAL A CA 1
ATOM 772 C C . VAL A 1 97 ? -11.670 -15.952 -3.464 1.00 91.25 97 VAL A C 1
ATOM 774 O O . VAL A 1 97 ? -11.651 -17.050 -4.012 1.00 91.25 97 VAL A O 1
ATOM 777 N N . LYS A 1 98 ? -11.127 -14.865 -4.023 1.00 88.50 98 LYS A N 1
ATOM 778 C CA . LYS A 1 98 ? -10.478 -14.883 -5.339 1.00 88.50 98 LYS A CA 1
ATOM 779 C C . LYS A 1 98 ? -9.270 -15.820 -5.368 1.00 88.50 98 LYS A C 1
ATOM 781 O O . LYS A 1 98 ? -9.112 -16.561 -6.326 1.00 88.50 98 LYS A O 1
ATOM 786 N N . LEU A 1 99 ? -8.436 -15.812 -4.327 1.00 87.06 99 LEU A N 1
ATOM 787 C CA . LEU A 1 99 ? -7.271 -16.698 -4.236 1.00 87.06 99 LEU A CA 1
ATOM 788 C C . LEU A 1 99 ? -7.668 -18.174 -4.119 1.00 87.06 99 LEU A C 1
ATOM 790 O O . LEU A 1 99 ? -7.018 -19.017 -4.726 1.00 87.06 99 LEU A O 1
ATOM 794 N N . LEU A 1 100 ? -8.730 -18.486 -3.370 1.00 90.00 100 LEU A N 1
ATOM 795 C CA . LEU A 1 100 ? -9.272 -19.845 -3.313 1.00 90.00 100 LEU A CA 1
ATOM 796 C C . LEU A 1 100 ? -9.803 -20.273 -4.681 1.00 90.00 100 LEU A C 1
ATOM 798 O O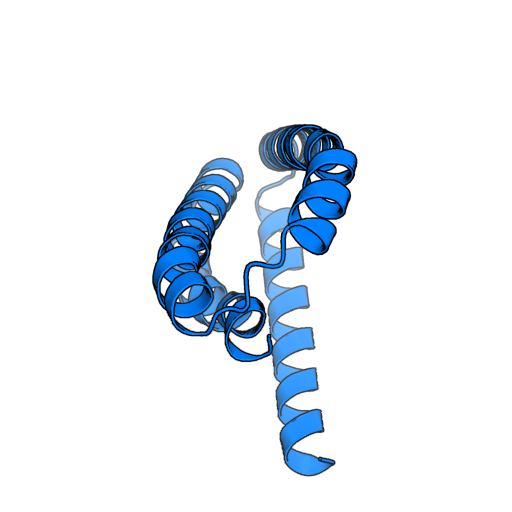 . LEU A 1 100 ? -9.482 -21.360 -5.142 1.00 90.00 100 LEU A O 1
ATOM 802 N N . TRP A 1 101 ? -10.569 -19.409 -5.348 1.00 91.06 101 TRP A N 1
ATOM 803 C CA . TRP A 1 101 ? -11.078 -19.680 -6.690 1.00 91.06 101 TRP A CA 1
ATOM 804 C C . TRP A 1 101 ? -9.952 -19.966 -7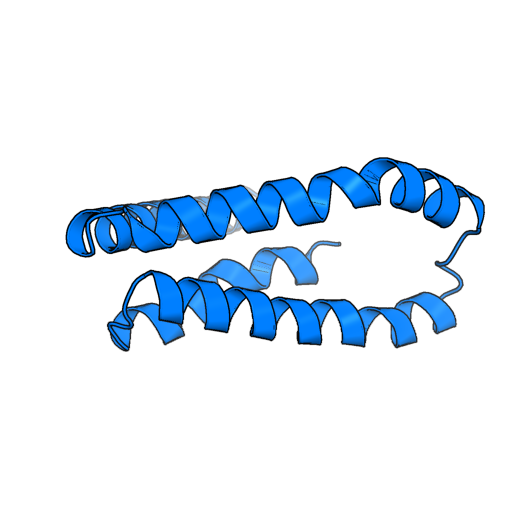.687 1.00 91.06 101 TRP A C 1
ATOM 806 O O . TRP A 1 101 ? -9.988 -20.990 -8.362 1.00 91.06 101 TRP A O 1
ATOM 816 N N . ASP A 1 102 ? -8.930 -19.105 -7.731 1.00 87.81 102 ASP A N 1
ATOM 817 C CA . ASP A 1 102 ? -7.750 -19.311 -8.575 1.00 87.81 102 ASP A CA 1
ATOM 818 C C . ASP A 1 102 ? -7.050 -20.641 -8.271 1.00 87.81 102 ASP A C 1
ATOM 820 O O . ASP A 1 102 ? -6.555 -21.275 -9.190 1.00 87.81 102 ASP A O 1
ATOM 824 N N . ALA A 1 103 ? -7.006 -21.069 -7.005 1.00 87.12 103 ALA A N 1
ATOM 825 C CA . ALA A 1 103 ? -6.359 -22.319 -6.610 1.00 87.12 103 ALA A CA 1
ATOM 826 C C . ALA A 1 103 ? -7.161 -23.580 -6.982 1.00 87.12 103 ALA A C 1
ATOM 828 O O . ALA A 1 103 ? -6.579 -24.656 -7.078 1.00 87.12 103 ALA A O 1
ATOM 829 N N . PHE A 1 104 ? -8.485 -23.472 -7.136 1.00 90.75 104 PHE A N 1
ATOM 830 C CA . PHE A 1 104 ? -9.354 -24.599 -7.497 1.00 90.75 104 PHE A CA 1
ATOM 831 C C . PHE A 1 104 ? -9.646 -24.690 -9.000 1.00 90.75 104 PHE A C 1
ATOM 833 O O . PHE A 1 104 ? -9.946 -25.778 -9.487 1.00 90.75 104 PHE A O 1
ATOM 840 N N . VAL A 1 105 ? -9.631 -23.560 -9.713 1.00 86.69 105 VAL A N 1
ATOM 841 C CA . VAL A 1 105 ? -10.054 -23.457 -11.123 1.00 86.69 105 VAL A CA 1
ATOM 842 C C . VAL A 1 105 ? -8.881 -23.157 -12.068 1.00 86.69 105 VAL A C 1
ATOM 844 O O . VAL A 1 105 ? -9.014 -23.368 -13.274 1.00 86.69 105 VAL A O 1
ATOM 847 N N . GLY A 1 106 ? -7.750 -22.671 -11.544 1.00 55.28 106 GLY A N 1
ATOM 848 C CA . GLY A 1 106 ? -6.490 -22.478 -12.274 1.00 55.28 106 GLY A CA 1
ATOM 849 C C . GLY A 1 106 ? -5.504 -23.615 -12.054 1.00 55.28 106 GLY A C 1
ATOM 850 O O . GLY A 1 106 ? -4.654 -23.792 -12.954 1.00 55.28 106 GLY A O 1
#

pLDDT: mean 82.21, std 13.09, range [31.28, 93.75]

Sequence (106 aa):
SFVAHAGGPPISAYVIPLRLSPVRFTATMAFFFFVINLSKWIPYAWLGLLDLRNLATSLVLLPIAPIGVWIGVRLARRIDPRLFYRLLYLGMFLTGVKLLWDAFVG

Secondary structure (DSSP, 8-state):
-HHHHTTHHHHHHHHGGGT--HHHHHHHHHHHHHHHHHHTHHHHHHTT---HHHHHHHHHHTTHHHHHHHHHHHHHHHS-HHHHHHHHHHHHHHHHHHHHHHHHH-

Foldseek 3Di:
DVVLVVVVLVVLVVCLVVLDQLLVVVVVVVVVSVVVVVVVVVVCVVVVVPDPVVVVVVVVCVVVVVVVVVVSNVCSVPDDSVVVSVVSVVVSVVVVVVVVCVVVVD

Radius of gyration: 16.62 Å; chains: 1; bounding box: 37×38×39 Å